Protein AF-A0A453RPL4-F1 (afdb_monomer_lite)

Secondary structure (DSSP, 8-state):
---TT-SSHHHHHHHHHHHH-TT------BTTTBTSPP--HHHHHHHS-HHHHHHHHHHHHHS------------TTSSSSS---

Structure (mmCIF, N/CA/C/O backbone):
data_AF-A0A453RPL4-F1
#
_entry.id   AF-A0A453RPL4-F1
#
loop_
_atom_site.group_PDB
_atom_site.id
_atom_site.type_symbol
_atom_site.label_atom_id
_atom_site.label_alt_id
_atom_site.label_comp_id
_atom_site.label_asym_id
_atom_site.label_entity_id
_atom_site.label_seq_id
_atom_site.pdbx_PDB_ins_code
_atom_site.Cartn_x
_atom_site.Cartn_y
_atom_site.Cartn_z
_atom_site.occupancy
_atom_site.B_iso_or_equiv
_atom_site.auth_seq_id
_atom_site.auth_comp_id
_atom_site.auth_asym_id
_atom_site.auth_atom_id
_atom_site.pdbx_PDB_model_num
ATOM 1 N N . GLN A 1 1 ? 0.036 -15.175 12.629 1.00 74.31 1 GLN A N 1
ATOM 2 C CA . GLN A 1 1 ? -0.812 -15.718 11.548 1.00 74.31 1 GLN A CA 1
ATOM 3 C C . GLN A 1 1 ? -2.264 -15.462 11.927 1.00 74.31 1 GLN A C 1
ATOM 5 O O . GLN A 1 1 ? -2.622 -15.837 13.035 1.00 74.31 1 GLN A O 1
ATOM 10 N N . TYR A 1 2 ? -3.045 -14.751 11.100 1.00 93.75 2 TYR A N 1
ATOM 11 C CA . TYR A 1 2 ? -4.330 -14.153 11.534 1.00 93.75 2 TYR A CA 1
ATOM 12 C C . TYR A 1 2 ? -5.510 -14.341 10.569 1.00 93.75 2 TYR A C 1
ATOM 14 O O . TYR A 1 2 ? -6.654 -14.355 11.012 1.00 93.75 2 TYR A O 1
ATOM 22 N N . HIS A 1 3 ? -5.244 -14.472 9.269 1.00 94.94 3 HIS A N 1
ATOM 23 C CA . HIS A 1 3 ? -6.275 -14.637 8.246 1.00 94.94 3 HIS A CA 1
ATOM 24 C C . HIS A 1 3 ? -6.917 -16.027 8.339 1.00 94.94 3 HIS A C 1
ATOM 26 O O . HIS A 1 3 ? -6.201 -17.031 8.385 1.00 94.94 3 HIS A O 1
ATOM 32 N N . ILE A 1 4 ? -8.253 -16.082 8.373 1.00 96.88 4 ILE A N 1
ATOM 33 C CA . ILE A 1 4 ? -9.019 -17.341 8.411 1.00 96.88 4 ILE A CA 1
ATOM 34 C C . ILE A 1 4 ? -8.902 -18.122 7.093 1.00 96.88 4 ILE A C 1
ATOM 36 O O . ILE A 1 4 ? -8.890 -19.348 7.109 1.00 96.88 4 ILE A O 1
ATOM 40 N N . ASP A 1 5 ? -8.737 -17.404 5.984 1.00 96.44 5 ASP A N 1
ATOM 41 C CA . ASP A 1 5 ? -8.515 -17.881 4.613 1.00 96.44 5 ASP A CA 1
ATOM 42 C C . ASP A 1 5 ? -7.018 -17.965 4.240 1.00 96.44 5 ASP A C 1
ATOM 44 O O . ASP A 1 5 ? -6.656 -18.160 3.083 1.00 96.44 5 ASP A O 1
ATOM 48 N N . GLY A 1 6 ? -6.117 -17.812 5.217 1.00 96.06 6 GLY A N 1
ATOM 49 C CA . GLY A 1 6 ? -4.674 -17.884 4.993 1.00 96.06 6 GLY A CA 1
ATOM 50 C C . GLY A 1 6 ? -4.140 -19.314 4.829 1.00 96.06 6 GLY A C 1
ATOM 51 O O . GLY A 1 6 ? -4.811 -20.293 5.148 1.00 96.06 6 GLY A O 1
ATOM 52 N N . ARG A 1 7 ? -2.854 -19.424 4.449 1.00 96.12 7 ARG A N 1
ATOM 53 C CA . ARG A 1 7 ? -2.174 -20.692 4.069 1.00 96.12 7 ARG A CA 1
ATOM 54 C C . ARG A 1 7 ? -2.809 -21.352 2.842 1.00 96.12 7 ARG A C 1
ATOM 56 O O . ARG A 1 7 ? -2.847 -22.571 2.726 1.00 96.12 7 ARG A O 1
ATOM 63 N N . ASP A 1 8 ? -3.277 -20.508 1.939 1.00 97.88 8 ASP A N 1
ATOM 64 C CA . ASP A 1 8 ? -3.902 -20.874 0.681 1.00 97.88 8 ASP A CA 1
ATOM 65 C C . ASP A 1 8 ? -3.050 -20.340 -0.488 1.00 97.88 8 ASP A C 1
ATOM 67 O O . ASP A 1 8 ? -2.415 -19.284 -0.333 1.00 97.88 8 ASP A O 1
ATOM 71 N N . PRO A 1 9 ? -3.011 -21.022 -1.651 1.00 98.25 9 PRO A N 1
ATOM 72 C CA . PRO A 1 9 ? -2.308 -20.540 -2.839 1.00 98.25 9 PRO A CA 1
ATOM 73 C C . PRO A 1 9 ? -2.640 -19.094 -3.220 1.00 98.25 9 PRO A C 1
ATOM 75 O O . PRO A 1 9 ? -1.731 -18.351 -3.591 1.00 98.25 9 PRO A O 1
ATOM 78 N N . ASN A 1 10 ? -3.888 -18.646 -3.050 1.00 97.94 10 ASN A N 1
ATOM 79 C CA . ASN A 1 10 ? -4.274 -17.263 -3.337 1.00 97.94 10 ASN A CA 1
ATOM 80 C C . ASN A 1 10 ? -3.569 -16.267 -2.411 1.00 97.94 10 ASN A C 1
ATOM 82 O O . ASN A 1 10 ? -3.214 -15.173 -2.841 1.00 97.94 10 ASN A O 1
ATOM 86 N N . GLY A 1 11 ? -3.304 -16.646 -1.158 1.00 97.94 11 GLY A N 1
ATOM 87 C CA . GLY A 1 11 ? -2.523 -15.832 -0.231 1.00 97.94 11 GLY A CA 1
ATOM 88 C C . GLY A 1 11 ? -1.067 -15.691 -0.680 1.00 97.94 11 GLY A C 1
ATOM 89 O O . GLY A 1 11 ? -0.529 -14.584 -0.693 1.00 97.94 11 GLY A O 1
ATOM 90 N N . TYR A 1 12 ? -0.437 -16.792 -1.104 1.00 98.25 12 TYR A N 1
ATOM 91 C CA . TYR A 1 12 ? 0.931 -16.757 -1.633 1.00 98.25 12 TYR A CA 1
ATOM 92 C C . TYR A 1 12 ? 1.019 -15.916 -2.909 1.00 98.25 12 TYR A C 1
ATOM 94 O O . TYR A 1 12 ? 1.838 -14.999 -2.988 1.00 98.25 12 TYR A O 1
ATOM 102 N N . VAL A 1 13 ? 0.144 -16.178 -3.882 1.00 98.44 13 VAL A N 1
ATOM 103 C CA . VAL A 1 13 ? 0.110 -15.446 -5.154 1.00 98.44 13 VAL A CA 1
ATOM 104 C C . VAL A 1 13 ? -0.242 -13.973 -4.928 1.00 98.44 13 VAL A C 1
ATOM 106 O O . VAL A 1 13 ? 0.397 -13.110 -5.520 1.00 98.44 13 VAL A O 1
ATOM 109 N N . GLY A 1 14 ? -1.169 -13.653 -4.021 1.00 98.38 14 GLY A N 1
ATOM 110 C CA . GLY A 1 14 ? -1.532 -12.275 -3.675 1.00 98.38 14 GLY A CA 1
ATOM 111 C C . GLY A 1 14 ? -0.383 -11.483 -3.039 1.00 98.38 14 GLY A C 1
ATOM 112 O O . GLY A 1 14 ? -0.153 -10.321 -3.392 1.00 98.38 14 GLY A O 1
ATOM 113 N N . CYS A 1 15 ? 0.399 -12.113 -2.156 1.00 98.19 15 CYS A N 1
ATOM 114 C CA . CYS A 1 15 ? 1.625 -11.521 -1.615 1.00 98.19 15 CYS A CA 1
ATOM 115 C C . CYS A 1 15 ? 2.671 -11.284 -2.716 1.00 98.19 15 CYS A C 1
ATOM 117 O O . CYS A 1 15 ? 3.244 -10.196 -2.792 1.00 98.19 15 CYS A O 1
ATOM 119 N N . MET A 1 16 ? 2.886 -12.264 -3.599 1.00 98.62 16 MET A N 1
ATOM 120 C CA . MET A 1 16 ? 3.842 -12.150 -4.706 1.00 98.62 16 MET A CA 1
ATOM 121 C C . MET A 1 16 ? 3.418 -11.113 -5.751 1.00 98.62 16 MET A C 1
ATOM 123 O O . MET A 1 16 ? 4.270 -10.398 -6.275 1.00 98.62 16 MET A O 1
ATOM 127 N N . TRP A 1 17 ? 2.121 -10.967 -6.018 1.00 98.50 17 TRP A N 1
ATOM 128 C CA . TRP A 1 17 ? 1.583 -9.886 -6.845 1.00 98.50 17 TRP A CA 1
ATOM 129 C C . TRP A 1 17 ? 1.891 -8.519 -6.219 1.00 98.50 17 TRP A C 1
ATOM 131 O O . TRP A 1 17 ? 2.3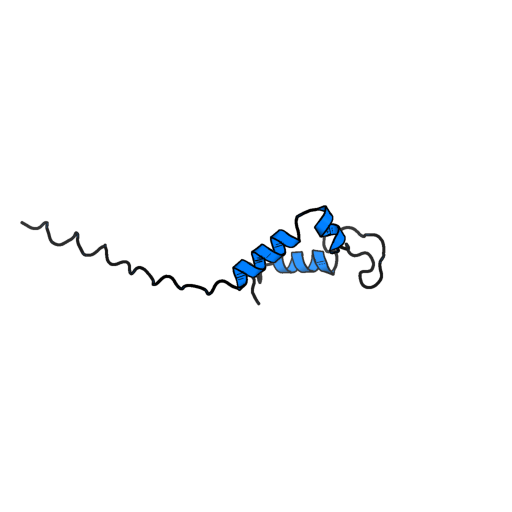81 -7.618 -6.895 1.00 98.50 17 TRP A O 1
ATOM 141 N N . SER A 1 18 ? 1.697 -8.388 -4.903 1.00 98.38 18 SER A N 1
ATOM 142 C CA . SER A 1 18 ? 1.868 -7.117 -4.187 1.00 98.38 18 SER A CA 1
ATOM 143 C C . SER A 1 18 ? 3.329 -6.675 -4.045 1.00 98.38 18 SER A C 1
ATOM 145 O O . SER A 1 18 ? 3.616 -5.483 -4.123 1.00 98.38 18 SER A O 1
ATOM 147 N N . ILE A 1 19 ? 4.246 -7.615 -3.791 1.00 98.50 19 ILE A N 1
ATOM 148 C CA . ILE A 1 19 ? 5.651 -7.312 -3.456 1.00 98.50 19 ILE A CA 1
ATOM 149 C C . ILE A 1 19 ? 6.565 -7.487 -4.669 1.00 98.50 19 ILE A C 1
ATOM 151 O O . ILE A 1 19 ? 7.467 -6.683 -4.884 1.00 98.50 19 ILE A O 1
ATOM 155 N N . CYS A 1 20 ? 6.333 -8.529 -5.465 1.00 98.25 20 CYS A N 1
ATOM 156 C CA . CYS A 1 20 ? 7.203 -8.907 -6.577 1.00 98.25 20 CYS A CA 1
ATOM 157 C C . CYS A 1 20 ? 6.586 -8.616 -7.951 1.00 98.25 20 CYS A C 1
ATOM 159 O O . CYS A 1 20 ? 7.249 -8.835 -8.960 1.00 98.25 20 CYS A O 1
ATOM 161 N N . GLY A 1 21 ? 5.341 -8.129 -8.014 1.00 98.12 21 GLY A N 1
ATOM 162 C CA . GLY A 1 21 ? 4.668 -7.816 -9.278 1.00 98.12 21 GLY A CA 1
ATOM 163 C C . GLY A 1 21 ? 4.279 -9.052 -10.090 1.00 98.12 21 GLY A C 1
ATOM 164 O O . GLY A 1 21 ? 4.109 -8.953 -11.303 1.00 98.12 21 GLY A O 1
ATOM 165 N N . LEU A 1 22 ? 4.155 -10.223 -9.455 1.00 98.38 22 LEU A N 1
ATOM 166 C CA . LEU A 1 22 ? 3.703 -11.441 -10.131 1.00 98.38 22 LEU A CA 1
ATOM 167 C C . LEU A 1 22 ? 2.327 -11.205 -10.770 1.00 98.38 22 LEU A C 1
ATOM 169 O O . LEU A 1 22 ? 1.409 -10.796 -10.076 1.00 98.38 22 LEU A O 1
ATOM 173 N N . HIS A 1 23 ? 2.179 -11.489 -12.065 1.00 98.50 23 HIS A N 1
ATOM 174 C CA . HIS A 1 23 ? 0.958 -11.222 -12.848 1.00 98.50 23 HIS A CA 1
ATOM 175 C C . HIS A 1 23 ? 0.552 -9.735 -12.952 1.00 98.50 23 HIS A C 1
ATOM 177 O O . HIS A 1 23 ? -0.573 -9.441 -13.353 1.00 98.50 23 HIS A O 1
ATOM 183 N N . ASP A 1 24 ? 1.442 -8.794 -12.626 1.00 98.50 24 ASP A N 1
ATOM 184 C CA . ASP A 1 24 ? 1.267 -7.366 -12.911 1.00 98.50 24 ASP A CA 1
ATOM 185 C C . ASP A 1 24 ? 2.264 -6.892 -13.980 1.00 98.50 24 ASP A C 1
ATOM 187 O O . ASP A 1 24 ? 3.268 -7.541 -14.272 1.00 98.50 24 ASP A O 1
ATOM 191 N N . GLN A 1 25 ? 1.987 -5.734 -14.568 1.00 98.06 25 GLN A N 1
ATOM 192 C CA . GLN A 1 25 ? 2.919 -5.030 -15.443 1.00 98.06 25 GLN A CA 1
ATOM 193 C C . GLN A 1 25 ? 3.891 -4.142 -14.647 1.00 98.06 25 GLN A C 1
ATOM 195 O O . GLN A 1 25 ? 3.666 -3.822 -13.479 1.00 98.06 25 GLN A O 1
ATOM 200 N N . GLY A 1 26 ? 4.957 -3.678 -15.306 1.00 97.94 26 GLY A N 1
ATOM 201 C CA . GLY A 1 26 ? 5.881 -2.694 -14.738 1.00 97.94 26 GLY A CA 1
ATOM 202 C C . GLY A 1 26 ? 5.300 -1.275 -14.687 1.00 97.94 26 GLY A C 1
ATOM 203 O O . GLY A 1 26 ? 4.557 -0.854 -15.573 1.00 97.94 26 GLY A O 1
ATOM 204 N N . TRP A 1 27 ? 5.687 -0.515 -13.663 1.00 98.38 27 TRP A N 1
ATOM 205 C CA . TRP A 1 27 ? 5.271 0.870 -13.424 1.00 98.38 27 TRP A CA 1
ATOM 206 C C . TRP A 1 27 ? 6.462 1.835 -13.426 1.00 98.38 27 TRP A C 1
ATOM 208 O O . TRP A 1 27 ? 7.623 1.429 -13.508 1.00 98.38 27 TRP A O 1
ATOM 218 N N . LYS A 1 28 ? 6.173 3.143 -13.338 1.00 98.25 28 LYS A N 1
ATOM 219 C CA . LYS A 1 28 ? 7.204 4.185 -13.236 1.00 98.25 28 LYS A CA 1
ATOM 220 C C . LYS A 1 28 ? 8.130 3.896 -12.057 1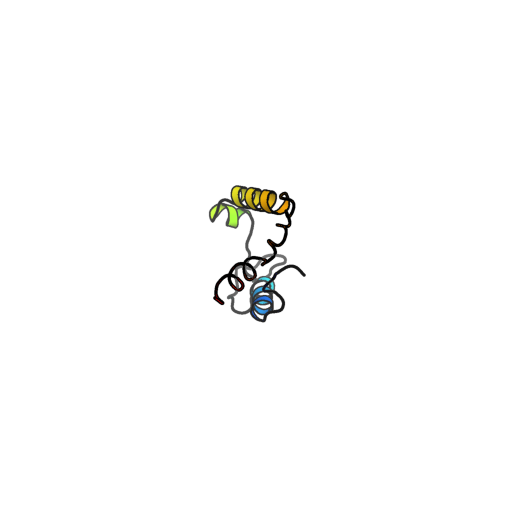.00 98.25 28 LYS A C 1
ATOM 222 O O . LYS A 1 28 ? 7.657 3.747 -10.932 1.00 98.25 28 LYS A O 1
ATOM 227 N N . GLU A 1 29 ? 9.427 3.898 -12.339 1.00 98.38 29 GLU A N 1
ATOM 228 C CA . GLU A 1 29 ? 10.462 3.579 -11.365 1.00 98.38 29 GLU A CA 1
ATOM 229 C C . GLU A 1 29 ? 10.484 4.564 -10.187 1.00 98.38 29 GLU A C 1
ATOM 231 O O . GLU A 1 29 ? 10.338 5.780 -10.364 1.00 98.38 29 GLU A O 1
ATOM 236 N N . ARG A 1 30 ? 10.627 4.027 -8.971 1.00 97.88 30 ARG A N 1
ATOM 237 C CA . ARG A 1 30 ? 10.681 4.776 -7.710 1.00 97.88 30 ARG A CA 1
ATOM 238 C C . ARG A 1 30 ? 11.729 4.176 -6.769 1.00 97.88 30 ARG A C 1
ATOM 240 O O . ARG A 1 30 ? 11.918 2.960 -6.783 1.00 97.88 30 ARG A O 1
ATOM 247 N N . PRO A 1 31 ? 12.346 4.990 -5.891 1.00 98.38 31 PRO A N 1
ATOM 248 C CA . PRO A 1 31 ? 13.207 4.471 -4.835 1.00 98.38 31 PRO A CA 1
ATOM 249 C C . PRO A 1 31 ? 12.491 3.404 -4.002 1.00 98.38 31 PRO A C 1
ATOM 251 O O . PRO A 1 31 ? 11.287 3.516 -3.753 1.00 98.38 31 PRO A O 1
ATOM 254 N N . VAL A 1 32 ? 13.243 2.391 -3.566 1.00 97.94 32 VAL A N 1
ATOM 255 C CA . VAL A 1 32 ? 12.777 1.211 -2.811 1.00 97.94 32 VAL A CA 1
ATOM 256 C C . VAL A 1 32 ? 11.924 0.239 -3.634 1.00 97.94 32 VAL A C 1
ATOM 258 O O . VAL A 1 32 ? 12.234 -0.944 -3.680 1.00 97.94 32 VAL A O 1
ATOM 261 N N . PHE A 1 33 ? 10.880 0.713 -4.310 1.00 97.94 33 PHE A N 1
ATOM 262 C CA . PHE A 1 33 ? 9.930 -0.150 -5.024 1.00 97.94 33 PHE A CA 1
ATOM 263 C C . PHE A 1 33 ? 10.402 -0.566 -6.425 1.00 97.94 33 PHE A C 1
ATOM 265 O O . PHE A 1 33 ? 9.823 -1.474 -7.023 1.00 97.94 33 PHE A O 1
ATOM 272 N N . GLY A 1 34 ? 11.412 0.106 -6.987 1.00 98.25 34 GLY A N 1
ATOM 273 C CA . GLY A 1 34 ? 11.785 -0.076 -8.386 1.00 98.25 34 GLY A CA 1
ATOM 274 C C . GLY A 1 34 ? 10.574 0.186 -9.281 1.00 98.25 34 GLY A C 1
ATOM 275 O O . GLY A 1 34 ? 9.927 1.227 -9.159 1.00 98.25 34 GLY A O 1
ATOM 276 N N . LYS A 1 35 ? 10.238 -0.773 -10.149 1.00 98.38 35 LYS A N 1
ATOM 277 C CA . LYS A 1 35 ? 9.088 -0.706 -11.073 1.00 98.38 35 LYS A CA 1
ATOM 278 C C . LYS A 1 35 ? 7.820 -1.393 -10.549 1.00 98.38 35 LYS A C 1
ATOM 280 O O . LYS A 1 35 ? 6.859 -1.531 -11.303 1.00 98.38 35 LYS A O 1
ATOM 285 N N . ILE A 1 36 ? 7.795 -1.837 -9.293 1.00 98.56 36 ILE A N 1
ATOM 286 C CA . ILE A 1 36 ? 6.597 -2.441 -8.698 1.00 98.56 36 ILE A CA 1
ATOM 287 C C . ILE A 1 36 ? 5.504 -1.381 -8.521 1.00 98.56 36 ILE A C 1
ATOM 289 O O . ILE A 1 36 ? 5.781 -0.200 -8.281 1.00 98.56 36 ILE A O 1
ATOM 293 N N . ARG A 1 37 ? 4.240 -1.799 -8.654 1.00 98.62 37 ARG A N 1
ATOM 294 C CA . ARG A 1 37 ? 3.076 -0.925 -8.490 1.00 98.62 37 ARG A CA 1
ATOM 295 C C . ARG A 1 37 ? 3.112 -0.225 -7.133 1.00 98.62 37 ARG A C 1
ATOM 297 O O . ARG A 1 37 ? 3.059 -0.858 -6.084 1.00 98.62 37 ARG A O 1
ATOM 304 N N . TYR A 1 38 ? 3.118 1.105 -7.159 1.00 98.19 38 TYR A N 1
ATOM 305 C CA . TYR A 1 38 ? 3.102 1.912 -5.944 1.00 98.19 38 TYR A CA 1
ATOM 306 C C . TYR A 1 38 ? 1.684 2.364 -5.578 1.00 98.19 38 TYR A C 1
ATOM 308 O O . TYR A 1 38 ? 0.976 2.965 -6.389 1.00 98.19 38 TYR A O 1
ATOM 316 N N . MET A 1 39 ? 1.292 2.136 -4.324 1.00 98.19 39 MET A N 1
ATOM 317 C CA . MET A 1 39 ? 0.052 2.637 -3.729 1.00 98.19 39 MET A CA 1
ATOM 318 C C . MET A 1 39 ? 0.383 3.447 -2.475 1.00 98.19 39 MET A C 1
ATOM 320 O O . MET A 1 39 ? 1.232 3.053 -1.683 1.00 98.19 39 MET A O 1
ATOM 324 N N . ASN A 1 40 ? -0.279 4.590 -2.288 1.00 97.81 40 ASN A N 1
ATOM 325 C CA . ASN A 1 40 ? -0.023 5.477 -1.155 1.00 97.81 40 ASN A CA 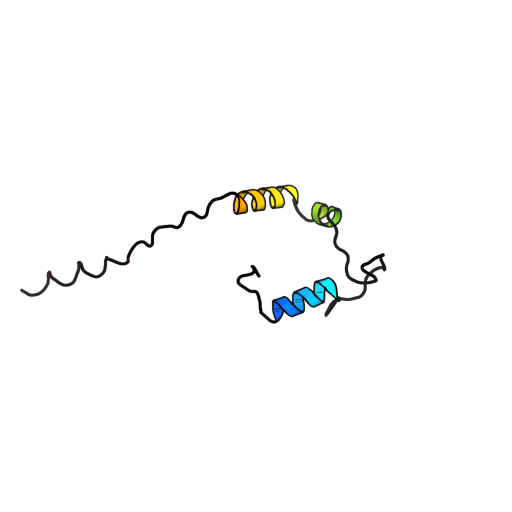1
ATOM 326 C C . ASN A 1 40 ? -1.309 5.992 -0.505 1.00 97.81 40 ASN A C 1
ATOM 328 O O . ASN A 1 40 ? -2.401 5.925 -1.072 1.00 97.81 40 ASN A O 1
ATOM 332 N N . TYR A 1 41 ? -1.152 6.559 0.689 1.00 98.31 41 TYR A N 1
ATOM 333 C CA . TYR A 1 41 ? -2.253 7.067 1.503 1.00 98.31 41 TYR A CA 1
ATOM 334 C C . TYR A 1 41 ? -3.083 8.148 0.793 1.00 98.31 41 TYR A C 1
ATOM 336 O O . TYR A 1 41 ? -4.312 8.079 0.778 1.00 98.31 41 TYR A O 1
ATOM 344 N N . ALA A 1 42 ? -2.426 9.113 0.141 1.00 98.25 42 ALA A N 1
ATOM 345 C CA . ALA A 1 42 ? -3.112 10.156 -0.625 1.00 98.25 42 ALA A CA 1
ATOM 346 C C . ALA A 1 42 ? -3.940 9.572 -1.786 1.00 98.25 42 ALA A C 1
ATOM 348 O O . ALA A 1 42 ? -5.031 10.053 -2.080 1.00 98.25 42 ALA A O 1
ATOM 349 N N . GLY A 1 43 ? -3.454 8.505 -2.424 1.00 98.12 43 GLY A N 1
ATOM 350 C CA . GLY A 1 43 ? -4.178 7.759 -3.446 1.00 98.12 43 GLY A CA 1
ATOM 351 C C . GLY A 1 43 ? -5.425 7.072 -2.898 1.00 98.12 43 GLY A C 1
ATOM 352 O O . GLY A 1 43 ? -6.471 7.145 -3.537 1.00 98.12 43 GLY A O 1
ATOM 353 N N . CYS A 1 44 ? -5.345 6.471 -1.708 1.00 98.50 44 CYS A N 1
ATOM 354 C CA . CYS A 1 44 ? -6.506 5.889 -1.030 1.00 98.50 44 CYS A CA 1
ATOM 355 C C . CYS A 1 44 ? -7.557 6.952 -0.682 1.00 98.50 44 CYS A C 1
ATOM 357 O O . CYS A 1 44 ? -8.731 6.749 -0.979 1.00 98.50 44 CYS A O 1
ATOM 359 N N . LYS A 1 45 ? -7.139 8.115 -0.159 1.00 98.38 45 LYS A N 1
ATOM 360 C CA . LYS A 1 45 ? -8.038 9.243 0.157 1.00 98.38 45 LYS A CA 1
ATOM 361 C C . LYS A 1 45 ? -8.855 9.734 -1.036 1.00 98.38 45 LYS A C 1
ATOM 363 O O . LYS A 1 45 ? -9.988 10.159 -0.860 1.00 98.38 45 LYS A O 1
ATOM 368 N N . ARG A 1 46 ? -8.296 9.667 -2.247 1.00 98.44 46 ARG A N 1
ATOM 369 C CA . ARG A 1 46 ? -9.019 10.022 -3.479 1.00 98.44 46 ARG A CA 1
ATOM 370 C C . ARG A 1 46 ? -10.035 8.962 -3.917 1.00 98.44 46 ARG A C 1
ATOM 372 O O . ARG A 1 46 ? -10.892 9.275 -4.730 1.00 98.44 46 ARG A O 1
ATOM 379 N N . LYS A 1 47 ? -9.913 7.718 -3.440 1.00 98.38 47 LYS A N 1
ATOM 380 C CA . LYS A 1 47 ? -10.743 6.579 -3.868 1.00 98.38 47 LYS A CA 1
ATOM 381 C C . LYS A 1 47 ? -11.859 6.236 -2.884 1.00 98.38 47 LYS A C 1
ATOM 383 O O . LYS A 1 47 ? -12.909 5.781 -3.317 1.00 98.38 47 LYS A O 1
ATOM 388 N N . PHE A 1 48 ? -11.636 6.406 -1.583 1.00 98.50 48 PHE A N 1
ATOM 389 C CA . PHE A 1 48 ? -12.637 6.105 -0.558 1.00 98.50 48 PHE A CA 1
ATOM 390 C C . PHE A 1 48 ? -12.410 6.916 0.722 1.00 98.50 48 PHE A C 1
ATOM 392 O O . PHE A 1 48 ? -11.345 7.501 0.934 1.00 98.50 48 PHE A O 1
ATOM 399 N N . ASN A 1 49 ? -13.411 6.922 1.607 1.00 98.31 49 ASN A N 1
ATOM 400 C CA . ASN A 1 49 ? -13.318 7.585 2.904 1.00 98.31 49 ASN A CA 1
ATOM 401 C C . ASN A 1 49 ? -12.427 6.784 3.873 1.00 98.31 49 ASN A C 1
ATOM 403 O O . ASN A 1 49 ? -12.874 5.865 4.564 1.00 98.31 49 ASN A O 1
ATOM 407 N N . VAL A 1 50 ? -11.149 7.155 3.910 1.00 98.56 50 VAL A N 1
ATOM 408 C CA . VAL A 1 50 ? -10.132 6.514 4.752 1.00 98.56 50 VAL A CA 1
ATOM 409 C C . VAL A 1 50 ? -10.421 6.701 6.246 1.00 98.56 50 VAL A C 1
ATOM 411 O O . VAL A 1 50 ? -10.249 5.759 7.019 1.00 98.56 50 VAL A O 1
ATOM 414 N N . ASP A 1 51 ? -10.912 7.869 6.663 1.00 98.50 51 ASP A N 1
ATOM 415 C CA . ASP A 1 51 ? -11.148 8.173 8.082 1.00 98.50 51 ASP A CA 1
ATOM 416 C C . ASP A 1 51 ? -12.342 7.386 8.642 1.00 98.50 51 ASP A C 1
ATOM 418 O O . ASP A 1 51 ? -12.312 6.907 9.784 1.00 98.50 51 ASP A O 1
ATOM 422 N N . ALA A 1 52 ? -13.364 7.160 7.811 1.00 98.56 52 ALA A N 1
ATOM 423 C CA . ALA A 1 52 ? -14.472 6.270 8.133 1.00 98.56 52 ALA A CA 1
ATOM 424 C C . ALA A 1 52 ? -13.999 4.817 8.300 1.00 98.56 52 ALA A C 1
ATOM 426 O O . ALA A 1 52 ? -14.388 4.167 9.274 1.00 98.56 52 ALA A O 1
ATOM 427 N N . TYR A 1 53 ? -13.124 4.321 7.414 1.00 98.44 53 TYR A N 1
ATO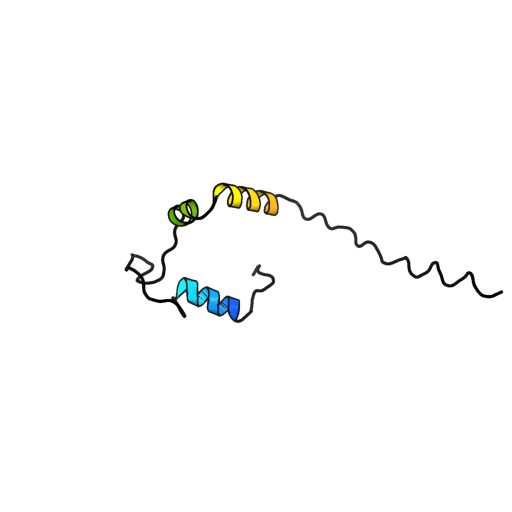M 428 C CA . TYR A 1 53 ? -12.555 2.972 7.525 1.00 98.44 53 TYR A CA 1
ATOM 429 C C . TYR A 1 53 ? -11.711 2.806 8.797 1.00 98.44 53 TYR A C 1
ATOM 431 O O . TYR A 1 53 ? -11.887 1.839 9.538 1.00 98.44 53 TYR A O 1
ATOM 439 N N . ILE A 1 54 ? -10.855 3.782 9.116 1.00 98.31 54 ILE A N 1
ATOM 440 C CA . ILE A 1 54 ? -10.058 3.775 10.352 1.00 98.31 54 ILE A CA 1
ATOM 441 C C . ILE A 1 54 ? -10.971 3.737 11.582 1.00 98.31 54 ILE A C 1
ATOM 443 O O . ILE A 1 54 ? -10.768 2.927 12.487 1.00 98.31 54 ILE A O 1
ATOM 447 N N . SER A 1 55 ? -11.995 4.590 11.613 1.00 98.25 55 SER A N 1
ATOM 448 C CA . SER A 1 55 ? -12.968 4.627 12.708 1.00 98.25 55 SER A CA 1
ATOM 449 C C . SER A 1 55 ? -13.735 3.309 12.840 1.00 98.25 55 SER A C 1
ATOM 451 O O . SER A 1 55 ? -13.968 2.836 13.952 1.00 98.25 55 SER A O 1
ATOM 453 N N . TYR A 1 56 ? -14.102 2.689 11.716 1.00 97.44 56 TYR A N 1
ATOM 454 C CA . TYR A 1 56 ? -14.757 1.384 11.680 1.00 97.44 56 TYR A CA 1
ATOM 455 C C . TYR A 1 56 ? -13.883 0.286 12.297 1.00 97.44 56 TYR A C 1
ATOM 457 O O . TYR A 1 56 ? -14.329 -0.389 13.226 1.00 97.44 56 TYR A O 1
ATOM 465 N N . VAL A 1 57 ? -12.627 0.159 11.861 1.00 97.19 57 VAL A N 1
ATOM 466 C CA . VAL A 1 57 ? -11.704 -0.858 12.388 1.00 97.19 57 VAL A CA 1
ATOM 467 C C . VAL A 1 57 ? -11.414 -0.629 13.874 1.00 97.19 57 VAL A C 1
ATOM 469 O O . VAL A 1 57 ? -11.428 -1.585 14.647 1.00 97.19 57 VAL A O 1
ATOM 472 N N . LYS A 1 58 ? -11.239 0.627 14.315 1.00 97.31 58 LYS A N 1
ATOM 473 C CA . LYS A 1 58 ? -11.071 0.957 15.743 1.00 97.31 58 LYS A CA 1
ATOM 474 C C . LYS A 1 58 ? -12.234 0.444 16.588 1.00 97.31 58 LYS A C 1
ATOM 476 O O . LYS A 1 58 ? -12.001 -0.144 17.640 1.00 97.31 58 LYS A O 1
ATOM 481 N N . ARG A 1 59 ? -13.475 0.618 16.119 1.00 96.38 59 ARG A N 1
ATOM 482 C CA . ARG A 1 59 ? -14.651 0.067 16.806 1.00 96.38 59 ARG A CA 1
ATOM 483 C C . ARG A 1 59 ? -14.621 -1.458 16.826 1.00 96.38 59 ARG A C 1
ATOM 485 O O . ARG A 1 59 ? -14.853 -2.020 17.883 1.00 96.38 59 ARG A O 1
ATOM 492 N N . LEU A 1 60 ? -14.302 -2.126 15.714 1.00 93.81 60 LEU A N 1
ATOM 493 C CA . LEU A 1 60 ? -14.233 -3.595 15.673 1.00 93.81 60 LEU A CA 1
ATOM 494 C C . LEU A 1 60 ? -13.222 -4.176 16.669 1.00 93.81 60 LEU A C 1
ATOM 496 O O . LEU A 1 60 ? -13.508 -5.185 17.304 1.00 93.81 60 LEU A O 1
ATOM 500 N N . VAL A 1 61 ? -12.056 -3.541 16.806 1.00 93.19 61 VAL A N 1
ATOM 501 C CA . VAL A 1 61 ? -10.993 -3.999 17.713 1.00 93.19 61 VAL A CA 1
ATOM 502 C C . VAL A 1 61 ? -11.302 -3.660 19.175 1.00 93.19 61 VAL A C 1
ATOM 504 O O . VAL A 1 61 ? -10.950 -4.432 20.061 1.00 93.19 61 VAL A O 1
ATOM 507 N N . ALA A 1 62 ? -11.970 -2.533 19.442 1.00 90.69 62 ALA A N 1
ATOM 508 C CA . ALA A 1 62 ? -12.315 -2.105 20.799 1.00 90.69 62 ALA A CA 1
ATOM 509 C C . ALA A 1 62 ? -13.456 -2.918 21.437 1.00 90.69 62 ALA A C 1
ATOM 511 O O . ALA A 1 62 ? -13.575 -2.937 22.660 1.00 90.69 62 ALA A O 1
ATOM 512 N N . GLN A 1 63 ? -14.307 -3.575 20.640 1.00 78.38 63 GLN A N 1
ATOM 513 C CA . GLN A 1 63 ? -15.403 -4.381 21.178 1.00 78.38 63 GLN A CA 1
ATOM 514 C C . GLN A 1 63 ? -14.852 -5.673 21.813 1.00 78.38 63 GLN A C 1
ATOM 516 O O . GLN A 1 63 ? -14.254 -6.492 21.108 1.00 78.38 63 GLN A O 1
ATOM 521 N N . PRO A 1 64 ? -15.071 -5.923 23.118 1.00 65.62 64 PRO A N 1
ATOM 522 C CA . PRO A 1 64 ? -14.712 -7.199 23.719 1.00 65.62 64 PRO A CA 1
ATOM 523 C C . PRO A 1 64 ? -15.568 -8.301 23.087 1.00 65.62 64 PRO A C 1
ATOM 525 O O . PRO A 1 64 ? -16.787 -8.156 22.964 1.00 65.62 64 PRO A O 1
ATOM 528 N N . LYS A 1 65 ? -14.947 -9.422 22.693 1.00 62.72 65 LYS A N 1
ATOM 529 C CA . LYS A 1 65 ? -15.666 -10.617 22.227 1.00 62.72 65 LYS A CA 1
ATOM 530 C C . LYS A 1 65 ? -16.597 -11.103 23.344 1.00 62.72 65 LYS A C 1
ATOM 532 O O . LYS A 1 65 ? -16.185 -11.894 24.189 1.00 62.72 65 LYS A O 1
ATOM 537 N N . LYS A 1 66 ? -17.858 -10.662 23.353 1.00 58.19 66 LYS A N 1
ATOM 538 C CA . LYS A 1 66 ? -18.911 -11.314 24.135 1.00 58.19 66 LYS A CA 1
ATOM 539 C C . LYS A 1 66 ? -19.061 -12.718 23.557 1.00 58.19 66 LYS A C 1
ATOM 541 O O . LYS A 1 66 ? -19.625 -12.887 22.478 1.00 58.19 66 LYS A O 1
ATOM 546 N N . ARG A 1 67 ? -18.501 -13.720 24.238 1.00 56.31 67 ARG A N 1
ATOM 547 C CA . ARG A 1 67 ? -18.868 -15.117 23.997 1.00 56.31 67 ARG A CA 1
ATOM 548 C C . ARG A 1 67 ? -20.370 -15.198 24.263 1.00 56.31 67 ARG A C 1
ATOM 550 O O . ARG A 1 67 ? -20.794 -14.947 25.388 1.00 56.31 67 ARG A O 1
ATOM 557 N N . LYS A 1 68 ? -21.177 -15.449 23.230 1.00 49.72 68 LYS A N 1
ATOM 558 C CA . LYS A 1 68 ? -22.543 -15.923 23.463 1.00 49.72 68 LYS A CA 1
ATOM 559 C C . LYS A 1 68 ? -22.392 -17.274 24.172 1.00 49.72 68 LYS A C 1
ATOM 561 O O . LYS A 1 68 ? -21.614 -18.078 23.656 1.00 49.72 68 LYS A O 1
ATOM 566 N N . PRO A 1 69 ? -23.038 -17.505 25.328 1.00 49.03 69 PRO A N 1
ATOM 567 C CA . PRO A 1 69 ? -23.120 -18.850 25.875 1.00 49.03 69 PRO A CA 1
ATOM 568 C C . PRO A 1 69 ? -23.745 -19.720 24.793 1.00 49.03 69 PRO A C 1
ATOM 570 O O . PRO A 1 69 ? -24.726 -19.302 24.173 1.00 49.03 69 PRO A O 1
ATOM 573 N N . GLU A 1 70 ? -23.140 -20.867 24.514 1.00 52.38 70 GLU A N 1
ATOM 574 C CA . GLU A 1 70 ? -23.779 -21.904 23.727 1.00 52.38 70 GLU A CA 1
ATOM 575 C C . GLU A 1 70 ? -25.193 -22.134 24.270 1.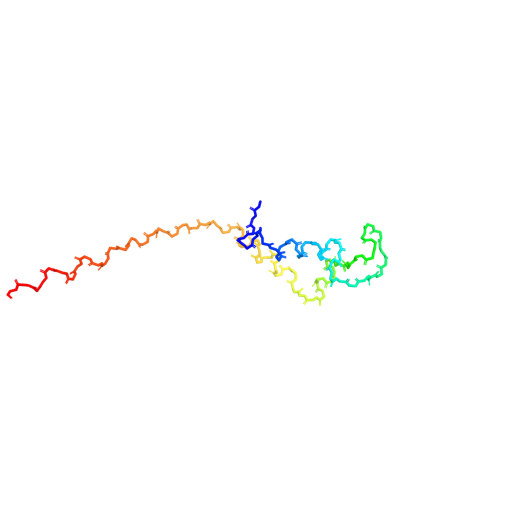00 52.38 70 GLU A C 1
ATOM 577 O O . GLU A 1 70 ? -25.394 -22.579 25.398 1.00 52.38 70 GLU A O 1
ATOM 582 N N . GLU A 1 71 ? -26.198 -21.757 23.485 1.00 49.72 71 GLU A N 1
ATOM 583 C CA . GLU A 1 71 ? -27.577 -22.117 23.762 1.00 49.72 71 GLU A CA 1
ATOM 584 C C . GLU A 1 71 ? -27.646 -23.627 23.532 1.00 49.72 71 GLU A C 1
ATOM 586 O O . GLU A 1 71 ? -27.715 -24.117 22.404 1.00 49.72 71 GLU A O 1
ATOM 591 N N . SER A 1 72 ? -27.448 -24.364 24.626 1.00 43.69 72 SER A N 1
ATOM 592 C CA . SER A 1 72 ? -27.469 -25.816 24.680 1.00 43.69 72 SER A CA 1
ATOM 593 C C . SER A 1 72 ? -28.699 -26.324 23.936 1.00 43.69 72 SER A C 1
ATOM 595 O O . SER A 1 72 ? -29.826 -25.977 24.300 1.00 43.69 72 SER A O 1
ATOM 597 N N . LEU A 1 73 ? -28.488 -27.155 22.916 1.00 49.50 73 LEU A N 1
ATOM 598 C CA . LEU A 1 73 ? -29.538 -27.889 22.216 1.00 49.50 73 LEU A CA 1
ATOM 599 C C . LEU A 1 73 ? -30.202 -28.880 23.187 1.00 49.50 73 LEU A C 1
ATOM 601 O O . LEU A 1 73 ? -29.904 -30.066 23.185 1.00 49.50 73 LEU A O 1
ATOM 605 N N . ASN A 1 74 ? -31.105 -28.385 24.028 1.00 50.47 74 ASN A N 1
ATOM 606 C CA . ASN A 1 74 ? -31.984 -29.166 24.891 1.00 50.47 74 ASN A CA 1
ATOM 607 C C . ASN A 1 74 ? -33.441 -28.789 24.591 1.00 50.47 74 ASN A C 1
ATO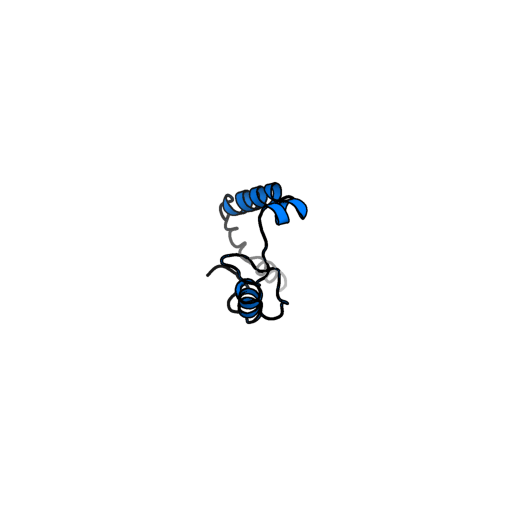M 609 O O . ASN A 1 74 ? -34.171 -28.288 25.443 1.00 50.47 74 ASN A O 1
ATOM 613 N N . SER A 1 75 ? -33.881 -29.028 23.355 1.00 44.44 75 SER A N 1
ATOM 614 C CA . SER A 1 75 ? -35.307 -28.981 22.992 1.00 44.44 75 SER A CA 1
ATOM 615 C C . SER A 1 75 ? -35.828 -30.264 22.331 1.00 44.44 75 SER A C 1
ATOM 617 O O . SER A 1 75 ? -37.032 -30.388 22.136 1.00 44.44 75 SER A O 1
ATOM 619 N N . ALA A 1 76 ? -34.985 -31.278 22.095 1.00 49.12 76 ALA A N 1
ATOM 620 C CA . ALA A 1 76 ? -35.412 -32.543 21.480 1.00 49.12 76 ALA A CA 1
ATOM 621 C C . ALA A 1 76 ? -35.972 -33.600 22.463 1.00 49.12 76 ALA A C 1
ATOM 623 O O . ALA A 1 76 ? -36.493 -34.618 22.023 1.00 49.12 76 ALA A O 1
ATOM 624 N N . ALA A 1 77 ? -35.915 -33.384 23.785 1.00 46.59 77 ALA A N 1
ATOM 625 C CA . ALA A 1 77 ? -36.342 -34.388 24.775 1.00 46.59 77 ALA A CA 1
ATOM 626 C C . ALA A 1 77 ? -37.773 -34.204 25.327 1.00 46.59 77 ALA A C 1
ATOM 628 O O . ALA A 1 77 ? -38.206 -34.998 26.159 1.00 46.59 77 ALA A O 1
ATOM 629 N N . LYS A 1 78 ? -38.525 -33.175 24.901 1.00 45.66 78 LYS A N 1
ATOM 630 C CA . LYS A 1 78 ? -39.878 -32.903 25.436 1.00 45.66 78 LYS A CA 1
ATOM 631 C C . LYS A 1 78 ? -41.034 -33.543 24.655 1.00 45.66 78 LYS A C 1
ATOM 633 O O . LYS A 1 78 ? -42.151 -33.501 25.152 1.00 45.66 78 LYS A O 1
ATOM 638 N N . TYR A 1 79 ? -40.794 -34.152 23.491 1.00 37.47 79 TYR A N 1
ATOM 639 C CA . TYR A 1 79 ? -41.875 -34.621 22.605 1.00 37.47 79 TYR A CA 1
ATOM 640 C C . TYR A 1 79 ? -42.054 -36.152 22.532 1.00 37.47 79 TYR A C 1
ATOM 642 O O . TYR A 1 79 ? -42.904 -36.625 21.796 1.00 37.47 79 TYR A O 1
ATOM 650 N N . SER A 1 80 ? -41.298 -36.961 23.287 1.00 45.72 80 SER A N 1
ATOM 651 C CA . SER A 1 80 ? -41.336 -38.434 23.141 1.00 45.72 80 SER A CA 1
ATOM 652 C C . SER A 1 80 ? -41.969 -39.217 24.299 1.00 45.72 80 SER A C 1
ATOM 654 O O . SER A 1 80 ? -41.802 -40.435 24.358 1.00 45.72 80 SER A O 1
ATOM 656 N N . LYS A 1 81 ? -42.701 -38.578 25.228 1.00 47.34 81 LYS A N 1
ATOM 657 C CA . LYS A 1 81 ? -43.314 -39.295 26.370 1.00 47.34 81 LYS A CA 1
ATOM 658 C C . LYS A 1 81 ? -44.821 -39.081 26.574 1.00 47.34 81 LYS A C 1
ATOM 660 O O . LYS A 1 81 ? -45.326 -39.462 27.621 1.00 47.34 81 LYS A O 1
ATOM 665 N N . SER A 1 82 ? -45.544 -38.525 25.598 1.00 46.12 82 SER A N 1
ATOM 666 C CA . SER A 1 82 ? -47.004 -38.320 25.695 1.00 46.12 82 SER A CA 1
ATOM 667 C C . SER A 1 82 ? -47.856 -39.155 24.732 1.00 46.12 82 SER A C 1
ATOM 669 O O . SER A 1 82 ? -49.047 -38.904 24.643 1.00 46.12 82 SER A O 1
ATOM 671 N N . GLU A 1 83 ? -47.298 -40.143 24.029 1.00 46.09 83 GLU A N 1
ATOM 672 C CA . GLU A 1 83 ? -48.082 -41.038 23.160 1.00 46.09 83 GLU A CA 1
ATOM 673 C C . GLU A 1 83 ? -47.653 -42.493 23.351 1.00 46.09 83 GLU A C 1
ATOM 675 O O . GLU A 1 83 ? -46.874 -43.024 22.563 1.00 46.09 83 GLU A O 1
ATOM 680 N N . LYS A 1 84 ? -48.136 -43.113 24.432 1.00 45.75 84 LYS A N 1
ATOM 681 C CA . LYS A 1 84 ? -48.435 -44.552 24.526 1.00 45.75 84 LYS A CA 1
ATOM 682 C C . LYS A 1 84 ? -49.511 -44.736 25.600 1.00 45.75 84 LYS A C 1
ATOM 684 O O . LYS A 1 84 ? -49.189 -45.134 26.717 1.00 45.75 84 LYS A O 1
ATOM 689 N N . ASP A 1 85 ? -50.737 -44.375 25.236 1.00 42.25 85 ASP A N 1
ATOM 690 C CA . ASP A 1 85 ? -51.952 -45.036 25.726 1.00 42.25 85 ASP A CA 1
ATOM 691 C C . ASP A 1 85 ? -52.354 -46.100 24.692 1.00 42.25 85 ASP A C 1
ATOM 693 O O . ASP A 1 85 ? -52.147 -45.837 23.480 1.00 42.25 85 ASP A O 1
#

Radius of gyration: 25.31 Å; chains: 1; bounding box: 65×55×42 Å

Foldseek 3Di:
DDDPPPPDPCNVQVVCCQQVVRVHDFQDQDPPRGRRDDDDPVNVVVVDDPVVVVVVVVVVVPDDPPDDPPPPPPPPPPPPPPDDD

pLDDT: mean 84.64, std 21.44, range [37.47, 98.62]

Organism: Aegilops tauschii subsp. strangulata (NCBI:txid200361)

InterPro domains:
  IPR032673 DNA photolyase class 2, conserved site [PS01084] (21-40)
  IPR036134 Cryptochrome/DNA photolyase, FAD-binding domain-like superfamily [SSF48173] (1-58)
  IPR052219 DNA Photolyase Class-2 [PTHR10211] (1-80)

Sequence (85 aa):
QYHIDGRDPNGYVGCMWSICGLHDQGWKERPVFGKIRYMNYAGCKRKFNVDAYISYVKRLVAQPKKRKPEESLNSAAKYSKSEKD